Protein AF-0000000085121610 (afdb_homodimer)

Foldseek 3Di:
DDDDDDDDDDPVVVVVLVVVCVVVVNDDSVRSVVVVVVVVVVVVVCVVVVVVVVVVVVVVVVVVVVVD/DDDDDDDDDDPVVVVVLVVQCVVVVNDDSVRSVVVVVVVVVVVVVCVVCVVVVVVVVVVVVVVVVVVD

Nearest PDB structures (foldseek):
  7vp2-assembly1_B  TM=7.762E-01  e=9.105E-01  Arabidopsis thaliana
  5zkt-assembly1_A  TM=7.954E-01  e=1.060E+00  Oryza sativa Japonica Group
  7vp5-assembly1_B  TM=8.247E-01  e=1.235E+00  Arabidopsis thaliana
  7vp4-assembly3_J  TM=7.733E-01  e=1.808E+00  Arabidopsis thaliana
  6zxf-assembly1_J  TM=4.545E-01  e=8.966E+00  Homo sapiens

Secondary structure (DSSP, 8-state):
---EEEEEEEHHHHHHHHHHHHHHT-SSHHHHHHHHHHHHHHHHHHHHHHHHHHHHHHHHHHHHHHT-/---EEEEEEEHHHHHHHHHHHHHHT-SSHHHHHHHHHHHHHHHHHHHHHHHHHHHHHHHHHHHHHHT-

Organism: Pyrolobus fumarii (strain DSM 11204 / 1A) (NCBI:txid694429)

Solvent-accessible surface area (backbone atoms only — not comparable to full-atom values): 7401 Å² total; per-residue (Å²): 130,89,54,71,45,74,46,66,30,39,52,68,55,49,52,54,47,54,52,46,19,62,75,67,68,41,91,40,65,37,52,38,53,51,48,44,51,51,52,52,52,51,51,51,50,47,54,57,46,38,54,44,46,53,47,45,47,49,45,45,52,50,48,56,56,62,71,99,130,89,54,69,44,74,46,66,30,40,53,68,56,50,52,55,47,52,52,45,19,62,75,67,68,41,92,40,65,38,54,40,52,52,48,43,51,51,52,50,52,50,50,51,50,48,55,57,46,39,55,43,45,53,47,44,47,49,47,47,51,52,50,56,56,62,72,99

Sequence (136 aa):
MREYVTVKVSRRTLEQLENLKKVFNARSIDDVIQRLLREYRSRLLESLMGVDAGRVSEFREEDRFDSRMREYVTVKVSRRTLEQLENLKKVFNARSIDDVIQRLLREYRSRLLESLMGVDAGRVSEFREEDRFDSR

Structure (mmCIF, N/CA/C/O backbone):
data_AF-0000000085121610-model_v1
#
loop_
_entity.id
_entity.type
_entity.pdbx_description
1 polymer 'VapB-type antitoxin'
#
loop_
_atom_site.group_PDB
_atom_site.id
_atom_site.type_symbol
_atom_site.label_atom_id
_atom_site.label_alt_id
_atom_site.label_comp_id
_atom_site.label_asym_id
_atom_site.label_entity_id
_atom_site.label_seq_id
_atom_site.pdbx_PDB_ins_code
_atom_site.Cartn_x
_atom_site.Cartn_y
_atom_site.Cartn_z
_atom_site.occupancy
_atom_site.B_iso_or_equiv
_atom_site.auth_seq_id
_atom_site.auth_comp_id
_atom_site.auth_asym_id
_atom_site.auth_atom_id
_atom_site.pdbx_PDB_model_num
ATOM 1 N N . MET A 1 1 ? 18.641 -18.453 0.046 1 56.75 1 MET A N 1
ATOM 2 C CA . MET A 1 1 ? 17.891 -18.25 -1.186 1 56.75 1 MET A CA 1
ATOM 3 C C . MET A 1 1 ? 16.469 -17.812 -0.881 1 56.75 1 MET A C 1
ATOM 5 O O . MET A 1 1 ? 15.883 -18.219 0.125 1 56.75 1 MET A O 1
ATOM 9 N N . ARG A 1 2 ? 15.914 -16.781 -1.497 1 67.5 2 ARG A N 1
ATOM 10 C CA . ARG A 1 2 ? 14.57 -16.297 -1.204 1 67.5 2 ARG A CA 1
ATOM 11 C C . ARG A 1 2 ? 13.516 -17.266 -1.698 1 67.5 2 ARG A C 1
ATOM 13 O O . ARG A 1 2 ? 13.57 -17.719 -2.844 1 67.5 2 ARG A O 1
ATOM 20 N N . GLU A 1 3 ? 12.844 -17.906 -0.833 1 90 3 GLU A N 1
ATOM 21 C CA . GLU A 1 3 ? 11.766 -18.812 -1.183 1 90 3 GLU A CA 1
ATOM 22 C C . GLU A 1 3 ? 10.531 -18.047 -1.672 1 90 3 GLU A C 1
ATOM 24 O O . GLU A 1 3 ? 10.148 -17.047 -1.077 1 90 3 GLU A O 1
ATOM 29 N N . TYR A 1 4 ? 10.125 -18.516 -2.865 1 95 4 TYR A N 1
ATOM 30 C CA . TYR A 1 4 ? 8.953 -17.875 -3.451 1 95 4 TYR A CA 1
ATOM 31 C C . TYR A 1 4 ? 7.758 -18.812 -3.451 1 95 4 TYR A C 1
ATOM 33 O O . TYR A 1 4 ? 7.918 -20.031 -3.523 1 95 4 TYR A O 1
ATOM 41 N N . VAL A 1 5 ? 6.578 -18.219 -3.188 1 96.81 5 VAL A N 1
ATOM 42 C CA . VAL A 1 5 ? 5.289 -18.906 -3.242 1 96.81 5 VAL A CA 1
ATOM 43 C C . VAL A 1 5 ? 4.344 -18.156 -4.176 1 96.81 5 VAL A C 1
ATOM 45 O O . VAL A 1 5 ? 4.645 -17.031 -4.602 1 96.81 5 VAL A O 1
ATOM 48 N N . THR A 1 6 ? 3.225 -18.812 -4.512 1 96.69 6 THR A N 1
ATOM 49 C CA . THR A 1 6 ? 2.264 -18.141 -5.387 1 96.69 6 THR A CA 1
ATOM 50 C C . THR A 1 6 ? 1.012 -17.75 -4.613 1 96.69 6 THR A C 1
ATOM 52 O O . THR A 1 6 ? 0.585 -18.453 -3.703 1 96.69 6 THR A O 1
ATOM 55 N N . VAL A 1 7 ? 0.381 -16.641 -4.961 1 97.5 7 VAL A N 1
ATOM 56 C CA . VAL A 1 7 ? -0.876 -16.188 -4.383 1 97.5 7 VAL A CA 1
ATOM 57 C C . VAL A 1 7 ? -1.876 -15.867 -5.492 1 97.5 7 VAL A C 1
ATOM 59 O O . VAL A 1 7 ? -1.485 -15.469 -6.594 1 97.5 7 VAL A O 1
ATOM 62 N N . LYS A 1 8 ? -3.164 -16.094 -5.207 1 97.31 8 LYS A N 1
ATOM 63 C CA . LYS A 1 8 ? -4.25 -15.812 -6.148 1 97.31 8 LYS A CA 1
ATOM 64 C C . LYS A 1 8 ? -4.68 -14.352 -6.07 1 97.31 8 LYS A C 1
ATOM 66 O O . LYS A 1 8 ? -4.941 -13.836 -4.984 1 97.31 8 LYS A O 1
ATOM 71 N N . VAL A 1 9 ? -4.703 -13.719 -7.285 1 97.69 9 VAL A N 1
ATOM 72 C CA . VAL A 1 9 ? -5.18 -12.344 -7.367 1 97.69 9 VAL A CA 1
ATOM 73 C C . VAL A 1 9 ? -6.133 -12.195 -8.555 1 97.69 9 VAL A C 1
ATOM 75 O O . VAL A 1 9 ? -6.051 -12.953 -9.523 1 97.69 9 VAL A O 1
ATOM 78 N N . SER A 1 10 ? -7.051 -11.258 -8.391 1 97.5 10 SER A N 1
ATOM 79 C CA . SER A 1 10 ? -7.934 -10.977 -9.523 1 97.5 10 SER A CA 1
ATOM 80 C C . SER A 1 10 ? -7.164 -10.375 -10.688 1 97.5 10 SER A C 1
ATOM 82 O O . SER A 1 10 ? -6.105 -9.773 -10.5 1 97.5 10 SER A O 1
ATOM 84 N N . ARG A 1 11 ? -7.664 -10.547 -11.891 1 97.12 11 ARG A N 1
ATOM 85 C CA . ARG A 1 11 ? -7.059 -9.938 -13.07 1 97.12 11 ARG A CA 1
ATOM 86 C C . ARG A 1 11 ? -6.965 -8.43 -12.922 1 97.12 11 ARG A C 1
ATOM 88 O O . ARG A 1 11 ? -5.996 -7.812 -13.367 1 97.12 11 ARG A O 1
ATOM 95 N N . ARG A 1 12 ? -7.984 -7.859 -12.32 1 95.62 12 ARG A N 1
ATOM 96 C CA . ARG A 1 12 ? -7.988 -6.422 -12.086 1 95.62 12 ARG A CA 1
ATOM 97 C C . ARG A 1 12 ? -6.844 -6.012 -11.164 1 95.62 12 ARG A C 1
ATOM 99 O O . ARG A 1 12 ? -6.152 -5.027 -11.43 1 95.62 12 ARG A O 1
ATOM 106 N N . THR A 1 13 ? -6.648 -6.734 -10.102 1 97.81 13 THR A N 1
ATOM 107 C CA . THR A 1 13 ? -5.559 -6.465 -9.172 1 97.81 13 THR A CA 1
ATOM 108 C C . THR A 1 13 ? -4.207 -6.594 -9.875 1 97.81 13 THR A C 1
ATOM 110 O O . THR A 1 13 ? -3.318 -5.766 -9.68 1 97.81 13 THR A O 1
ATOM 113 N N . LEU A 1 14 ? -4.078 -7.633 -10.742 1 98 14 LEU A N 1
ATOM 114 C CA . LEU A 1 14 ? -2.836 -7.832 -11.477 1 98 14 LEU A CA 1
ATOM 115 C C . LEU A 1 14 ? -2.553 -6.648 -12.391 1 98 14 LEU A C 1
ATOM 117 O O . LEU A 1 14 ? -1.412 -6.188 -12.492 1 98 14 LEU A O 1
ATOM 121 N N . GLU A 1 15 ? -3.547 -6.195 -13.062 1 97.69 15 GLU A N 1
ATOM 122 C CA . GLU A 1 15 ? -3.391 -5.055 -13.961 1 97.69 15 GLU A CA 1
ATOM 123 C C . GLU A 1 15 ? -2.893 -3.822 -13.211 1 97.69 15 GLU A C 1
ATOM 125 O O . GLU A 1 15 ? -2.018 -3.105 -13.695 1 97.69 15 GLU A O 1
ATOM 130 N N . GLN A 1 16 ? -3.451 -3.58 -12.047 1 97.94 16 GLN A N 1
ATOM 131 C CA . GLN A 1 16 ? -3.043 -2.443 -11.234 1 97.94 16 GLN A CA 1
ATOM 132 C C . GLN A 1 16 ? -1.607 -2.607 -10.742 1 97.94 16 GLN A C 1
ATOM 134 O O . GLN A 1 16 ? -0.84 -1.644 -10.711 1 97.94 16 GLN A O 1
ATOM 139 N N . LEU A 1 17 ? -1.201 -3.812 -10.359 1 98.38 17 LEU A N 1
ATOM 140 C CA . LEU A 1 17 ? 0.155 -4.098 -9.906 1 98.38 17 LEU A CA 1
ATOM 141 C C . LEU A 1 17 ? 1.157 -3.93 -11.039 1 98.38 17 LEU A C 1
ATOM 143 O O . LEU A 1 17 ? 2.264 -3.426 -10.828 1 98.38 17 LEU A O 1
A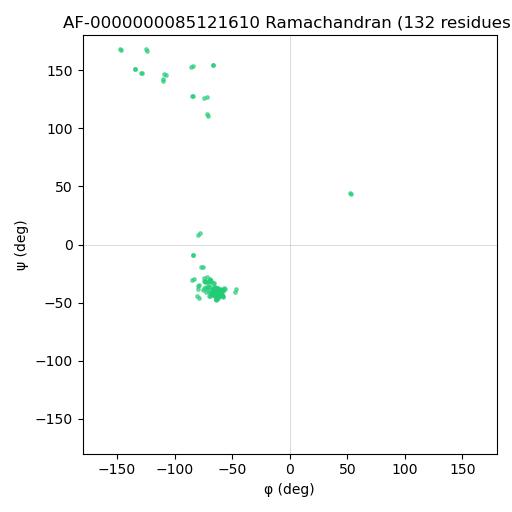TOM 147 N N . GLU A 1 18 ? 0.773 -4.363 -12.273 1 98.19 18 GLU A N 1
ATOM 148 C CA . GLU A 1 18 ? 1.645 -4.223 -13.438 1 98.19 18 GLU A CA 1
ATOM 149 C C . GLU A 1 18 ? 1.852 -2.752 -13.789 1 98.19 18 GLU A C 1
ATOM 151 O O . GLU A 1 18 ? 2.951 -2.35 -14.18 1 98.19 18 GLU A O 1
ATOM 156 N N . ASN A 1 19 ? 0.797 -1.948 -13.68 1 97.44 19 ASN A N 1
ATOM 157 C CA . ASN A 1 19 ? 0.928 -0.513 -13.906 1 97.44 19 ASN A CA 1
ATOM 158 C C . ASN A 1 19 ? 1.887 0.127 -12.906 1 97.44 19 ASN A C 1
ATOM 160 O O . ASN A 1 19 ? 2.734 0.938 -13.281 1 97.44 19 ASN A O 1
ATOM 164 N N . LEU A 1 20 ? 1.764 -0.259 -11.664 1 96.88 20 LEU A N 1
ATOM 165 C CA . LEU A 1 20 ? 2.637 0.292 -10.641 1 96.88 20 LEU A CA 1
ATOM 166 C C . LEU A 1 20 ? 4.07 -0.199 -10.82 1 96.88 20 LEU A C 1
ATOM 168 O O . LEU A 1 20 ? 5.02 0.502 -10.469 1 96.88 20 LEU A O 1
ATOM 172 N N . LYS A 1 21 ? 4.223 -1.432 -11.359 1 98.12 21 LYS A N 1
ATOM 173 C CA . LYS A 1 21 ? 5.555 -1.948 -11.656 1 98.12 21 LYS A CA 1
ATOM 174 C C . LYS A 1 21 ? 6.301 -1.029 -12.617 1 98.12 21 LYS A C 1
ATOM 176 O O . LYS A 1 21 ? 7.492 -0.767 -12.438 1 98.12 21 LYS A O 1
ATOM 181 N N . LYS A 1 22 ? 5.59 -0.52 -13.594 1 97.38 22 LYS A N 1
ATOM 182 C CA . LYS A 1 22 ? 6.16 0.417 -14.555 1 97.38 22 LYS A CA 1
ATOM 183 C C . LYS A 1 22 ? 6.48 1.756 -13.898 1 97.38 22 LYS A C 1
ATOM 185 O O . LYS A 1 22 ? 7.57 2.297 -14.078 1 97.38 22 LYS A O 1
ATOM 190 N N . VAL A 1 23 ? 5.539 2.225 -13.086 1 94.12 23 VAL A N 1
ATOM 191 C CA . VAL A 1 23 ? 5.668 3.531 -12.453 1 94.12 23 VAL A CA 1
ATOM 192 C C . VAL A 1 23 ? 6.824 3.51 -11.453 1 94.12 23 VAL A C 1
ATOM 194 O O . VAL A 1 23 ? 7.598 4.465 -11.367 1 94.12 23 VAL A O 1
ATOM 197 N N . PHE A 1 24 ? 6.949 2.371 -10.695 1 95.69 24 PHE A N 1
ATOM 198 C CA . PHE A 1 24 ? 7.961 2.229 -9.656 1 95.69 24 PHE A CA 1
ATOM 199 C C . PHE A 1 24 ? 9.289 1.784 -10.25 1 95.69 24 PHE A C 1
ATOM 201 O O . PHE A 1 24 ? 10.3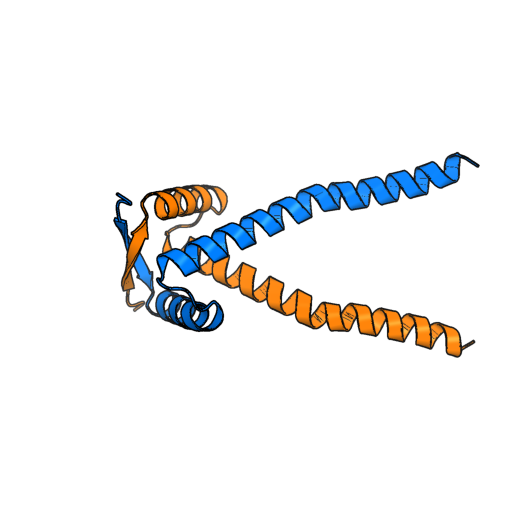12 1.752 -9.555 1 95.69 24 PHE A O 1
ATOM 208 N N . ASN A 1 25 ? 9.312 1.409 -11.578 1 97.12 25 ASN A N 1
ATOM 209 C CA . ASN A 1 25 ? 10.469 0.758 -12.172 1 97.12 25 ASN A CA 1
ATOM 210 C C . ASN A 1 25 ? 10.906 -0.458 -11.359 1 97.12 25 ASN A C 1
ATOM 212 O O . ASN A 1 25 ? 12.086 -0.588 -11.016 1 97.12 25 ASN A O 1
ATOM 216 N N . ALA A 1 26 ? 9.953 -1.261 -10.953 1 97.25 26 ALA A N 1
ATOM 217 C CA . ALA A 1 26 ? 10.195 -2.436 -10.117 1 97.25 26 ALA A CA 1
ATOM 218 C C . ALA A 1 26 ? 10.555 -3.648 -10.969 1 97.25 26 ALA A C 1
ATOM 220 O O . ALA A 1 26 ? 10.148 -3.742 -12.133 1 97.25 26 ALA A O 1
ATOM 221 N N . ARG A 1 27 ? 11.242 -4.465 -10.438 1 96.44 27 ARG A N 1
ATOM 222 C CA . ARG A 1 27 ? 11.727 -5.629 -11.172 1 96.44 27 ARG A CA 1
ATOM 223 C C . ARG A 1 27 ? 10.672 -6.734 -11.195 1 96.44 27 ARG A C 1
ATOM 225 O O . ARG A 1 27 ? 10.68 -7.586 -12.086 1 96.44 27 ARG A O 1
ATOM 232 N N . SER A 1 28 ? 9.82 -6.824 -10.156 1 97.5 28 SER A N 1
ATOM 233 C CA . SER A 1 28 ? 8.844 -7.902 -10.047 1 97.5 28 SER A CA 1
ATOM 234 C C . SER A 1 28 ? 7.57 -7.422 -9.352 1 97.5 28 SER A C 1
ATOM 236 O O . SER A 1 28 ? 7.559 -6.352 -8.734 1 97.5 28 SER A O 1
ATOM 238 N N . ILE A 1 29 ? 6.578 -8.219 -9.422 1 98 29 ILE A N 1
ATOM 239 C CA . ILE A 1 29 ? 5.328 -7.961 -8.719 1 98 29 ILE A CA 1
ATOM 240 C C . ILE A 1 29 ? 5.566 -7.996 -7.207 1 98 29 ILE A C 1
ATOM 242 O O . ILE A 1 29 ? 4.977 -7.215 -6.461 1 98 29 ILE A O 1
ATOM 246 N N . ASP A 1 30 ? 6.406 -8.859 -6.801 1 97.81 30 ASP A N 1
ATOM 247 C CA . ASP A 1 30 ? 6.789 -8.938 -5.395 1 97.81 30 ASP A CA 1
ATOM 248 C C . ASP A 1 30 ? 7.367 -7.605 -4.91 1 97.81 30 ASP A C 1
ATOM 250 O O . ASP A 1 30 ? 7.043 -7.145 -3.814 1 97.81 30 ASP A O 1
ATOM 254 N N . ASP A 1 31 ? 8.266 -7.027 -5.738 1 97.75 31 ASP A N 1
ATOM 255 C CA . ASP A 1 31 ? 8.859 -5.738 -5.402 1 97.75 31 ASP A CA 1
ATOM 256 C C . ASP A 1 31 ? 7.793 -4.656 -5.262 1 97.75 31 ASP A C 1
ATOM 258 O O . ASP A 1 31 ? 7.898 -3.779 -4.398 1 97.75 31 ASP A O 1
ATOM 262 N N . VAL A 1 32 ? 6.758 -4.664 -6.125 1 98.44 32 VAL A N 1
ATOM 263 C CA . VAL A 1 32 ? 5.676 -3.689 -6.078 1 98.44 32 VAL A CA 1
ATOM 264 C C . VAL A 1 32 ? 4.902 -3.836 -4.77 1 98.44 32 VAL A C 1
ATOM 266 O O . VAL A 1 32 ? 4.648 -2.848 -4.078 1 98.44 32 VAL A O 1
ATOM 269 N N . ILE A 1 33 ? 4.57 -5.086 -4.441 1 98.62 33 ILE A N 1
ATOM 270 C CA . ILE A 1 33 ? 3.781 -5.355 -3.24 1 98.62 33 ILE A CA 1
ATOM 271 C C . ILE A 1 33 ? 4.578 -4.949 -2 1 98.62 33 ILE A C 1
ATOM 273 O O . ILE A 1 33 ? 4.027 -4.352 -1.072 1 98.62 33 ILE A O 1
ATOM 277 N N . GLN A 1 34 ? 5.895 -5.219 -2.002 1 98.25 34 GLN A N 1
ATOM 278 C CA . GLN A 1 34 ? 6.75 -4.832 -0.886 1 98.25 34 GLN A CA 1
ATOM 279 C C . GLN A 1 34 ? 6.797 -3.314 -0.728 1 98.25 34 GLN A C 1
ATOM 281 O O . GLN A 1 34 ? 6.82 -2.803 0.393 1 98.25 34 GLN A O 1
ATOM 286 N N . ARG A 1 35 ? 6.797 -2.615 -1.847 1 97.38 35 ARG A N 1
ATOM 287 C CA . ARG A 1 35 ? 6.77 -1.157 -1.783 1 97.38 35 ARG A CA 1
ATOM 288 C C . ARG A 1 35 ? 5.445 -0.657 -1.214 1 97.38 35 ARG A C 1
ATOM 290 O O . ARG A 1 35 ? 5.426 0.273 -0.406 1 97.38 35 ARG A O 1
ATOM 297 N N . LEU A 1 36 ? 4.359 -1.2 -1.611 1 97.69 36 LEU A N 1
ATOM 298 C CA . LEU A 1 36 ? 3.047 -0.84 -1.082 1 97.69 36 LEU A CA 1
ATOM 299 C C . LEU A 1 36 ? 2.982 -1.085 0.422 1 97.69 36 LEU A C 1
ATOM 301 O O . LEU A 1 36 ? 2.434 -0.268 1.165 1 97.69 36 LEU A O 1
ATOM 305 N N . LEU A 1 37 ? 3.576 -2.207 0.864 1 97.56 37 LEU A N 1
ATOM 306 C CA . LEU A 1 37 ? 3.621 -2.547 2.281 1 97.56 37 LEU A CA 1
ATOM 307 C C . LEU A 1 37 ? 4.441 -1.524 3.061 1 97.56 37 LEU A C 1
ATOM 309 O O . LEU A 1 37 ? 4.055 -1.116 4.156 1 97.56 37 LEU A O 1
ATOM 313 N N . ARG A 1 38 ? 5.547 -1.112 2.5 1 96.06 38 ARG A N 1
ATOM 314 C CA . ARG A 1 38 ? 6.402 -0.117 3.137 1 96.06 38 ARG A CA 1
ATOM 315 C C . ARG A 1 38 ? 5.691 1.228 3.248 1 96.06 38 ARG A C 1
ATOM 317 O O . ARG A 1 38 ? 5.762 1.889 4.285 1 96.06 38 ARG A O 1
ATOM 324 N N . GLU A 1 39 ? 5 1.571 2.164 1 91.94 39 GLU A N 1
ATOM 325 C CA . GLU A 1 39 ? 4.246 2.824 2.16 1 91.94 39 GLU A CA 1
ATOM 326 C C . GLU A 1 39 ? 3.137 2.805 3.207 1 91.94 39 GLU A C 1
ATOM 328 O O . GLU A 1 39 ? 2.898 3.805 3.887 1 91.94 39 GLU A O 1
ATOM 333 N N . 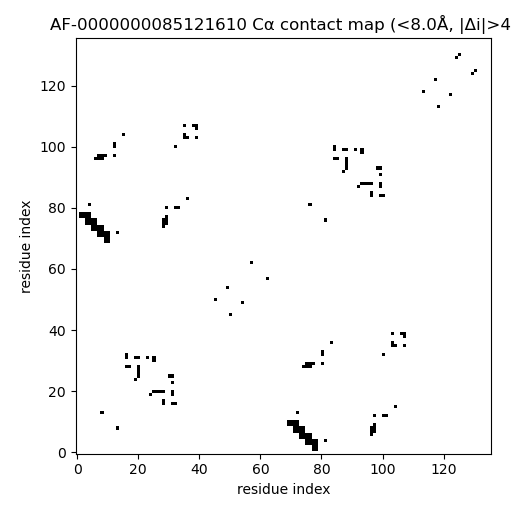TYR A 1 40 ? 2.521 1.741 3.314 1 93.38 40 TYR A N 1
ATOM 334 C CA . TYR A 1 40 ? 1.453 1.587 4.297 1 93.38 40 TYR A CA 1
ATOM 335 C C . TYR A 1 40 ? 1.993 1.72 5.715 1 93.38 40 TYR A C 1
ATOM 337 O O . TYR A 1 40 ? 1.413 2.426 6.543 1 93.38 40 TYR A O 1
ATOM 345 N N . ARG A 1 41 ? 3.062 1.075 6.012 1 92.56 41 ARG A N 1
ATOM 346 C CA . ARG A 1 41 ? 3.686 1.134 7.328 1 92.56 41 ARG A CA 1
ATOM 347 C C . ARG A 1 41 ? 4.141 2.553 7.656 1 92.56 41 ARG A C 1
ATOM 349 O O . ARG A 1 41 ? 3.967 3.02 8.789 1 92.56 41 ARG A O 1
ATOM 356 N N . SER A 1 42 ? 4.699 3.186 6.668 1 89.69 42 SER A N 1
ATOM 357 C CA . SER A 1 42 ? 5.16 4.555 6.855 1 89.69 42 SER A CA 1
ATOM 358 C C . SER A 1 42 ? 4.008 5.484 7.223 1 89.69 42 SER A C 1
ATOM 360 O O . SER A 1 42 ? 4.141 6.328 8.109 1 89.69 42 SER A O 1
ATOM 362 N N . ARG A 1 43 ? 2.949 5.293 6.578 1 85.31 43 ARG A N 1
ATOM 363 C CA . ARG A 1 43 ? 1.773 6.121 6.84 1 85.31 43 ARG A CA 1
ATOM 364 C C . ARG A 1 43 ? 1.235 5.879 8.242 1 85.31 43 ARG A C 1
ATOM 366 O O . ARG A 1 43 ? 0.824 6.82 8.93 1 85.31 43 ARG A O 1
ATOM 373 N N . LEU A 1 44 ? 1.28 4.688 8.633 1 85.88 44 LEU A N 1
ATOM 374 C CA . LEU A 1 44 ? 0.822 4.34 9.969 1 85.88 44 LEU A CA 1
ATOM 375 C C . LEU A 1 44 ? 1.705 4.988 11.031 1 85.88 44 LEU A C 1
ATOM 377 O O . LEU A 1 44 ? 1.202 5.535 12.016 1 85.88 44 LEU A O 1
ATOM 381 N N . LEU A 1 45 ? 2.941 4.984 10.797 1 84.94 45 LEU A N 1
ATOM 382 C CA . LEU A 1 45 ? 3.902 5.559 11.734 1 84.94 45 LEU A CA 1
ATOM 383 C C . LEU A 1 45 ? 3.75 7.074 11.812 1 84.94 45 LEU A C 1
ATOM 385 O O . LEU A 1 45 ? 3.824 7.656 12.891 1 84.94 45 LEU A O 1
ATOM 389 N N . GLU A 1 46 ? 3.533 7.703 10.641 1 81.69 46 GLU A N 1
ATOM 390 C CA . GLU A 1 46 ? 3.311 9.141 10.586 1 81.69 46 GLU A CA 1
ATOM 391 C C . GLU A 1 46 ? 2.062 9.539 11.375 1 81.69 46 GLU A C 1
ATOM 393 O O . GLU A 1 46 ? 2.061 10.555 12.07 1 81.69 46 GLU A O 1
ATOM 398 N N . SER A 1 47 ? 1.045 8.766 11.234 1 80.62 47 SER A N 1
ATOM 399 C CA . SER A 1 47 ? -0.214 9.031 11.922 1 80.62 47 SER A CA 1
ATOM 400 C C . SER A 1 47 ? -0.061 8.891 13.438 1 80.62 47 SER A C 1
ATOM 402 O O . SER A 1 47 ? -0.652 9.656 14.195 1 80.62 47 SER A O 1
ATOM 404 N N . LEU A 1 48 ? 0.793 7.984 13.797 1 80 48 LEU A N 1
ATOM 405 C CA . LEU A 1 48 ? 1.003 7.727 15.211 1 80 48 LEU A CA 1
ATOM 406 C C . LEU A 1 48 ? 1.912 8.781 15.828 1 80 48 LEU A C 1
ATOM 408 O O . LEU A 1 48 ? 1.704 9.195 16.969 1 80 48 LEU A O 1
ATOM 412 N N . MET A 1 49 ? 2.852 9.234 15.039 1 78.56 49 MET A N 1
ATOM 413 C CA . MET A 1 49 ? 3.805 10.227 15.516 1 78.56 49 MET A CA 1
ATOM 414 C C . MET A 1 49 ? 3.193 11.625 15.477 1 78.56 49 MET A C 1
ATOM 416 O O . MET A 1 49 ? 3.617 12.516 16.219 1 78.56 49 MET A O 1
ATOM 420 N N . GLY A 1 50 ? 2.506 11.844 14.273 1 61.41 50 GLY A N 1
ATOM 421 C CA . GLY A 1 50 ? 1.828 13.125 14.188 1 61.41 50 GLY A CA 1
ATOM 422 C C . GLY A 1 50 ? 0.779 13.32 15.273 1 61.41 50 GLY A C 1
ATOM 423 O O . GLY A 1 50 ? 0.538 14.445 15.711 1 61.41 50 GLY A O 1
ATOM 424 N N . VAL A 1 51 ? 0.07 12.289 15.422 1 53.34 51 VAL A N 1
ATOM 425 C CA . VAL A 1 51 ? -0.752 12.438 16.609 1 53.34 51 VAL A CA 1
ATOM 426 C C . VAL A 1 51 ? 0.107 12.938 17.781 1 53.34 51 VAL A C 1
ATOM 428 O O . VAL A 1 51 ? -0.317 13.805 18.547 1 53.34 51 VAL A O 1
ATOM 431 N N . ASP A 1 52 ? 1.239 12.375 17.812 1 48.28 52 ASP A N 1
ATOM 432 C CA . ASP A 1 52 ? 2.119 12.875 18.859 1 48.28 52 ASP A CA 1
ATOM 433 C C . ASP A 1 52 ? 2.684 14.25 18.484 1 48.28 52 ASP A C 1
ATOM 435 O O . ASP A 1 52 ? 2.918 15.086 19.359 1 48.28 52 ASP A O 1
ATOM 439 N N . ALA A 1 53 ? 3.021 14.438 17.234 1 45.28 53 ALA A N 1
ATOM 440 C CA . ALA A 1 53 ? 3.502 15.766 16.875 1 45.28 53 ALA A CA 1
ATOM 441 C C . ALA A 1 53 ? 2.406 16.812 17.047 1 45.28 53 ALA A C 1
ATOM 443 O O . ALA A 1 53 ? 2.691 17.969 17.391 1 45.28 53 ALA A O 1
ATOM 444 N N . GLY A 1 54 ? 1.255 16.516 16.625 1 42.25 54 GLY A N 1
ATOM 445 C CA . GLY A 1 54 ? 0.16 17.422 16.938 1 42.25 54 GLY A CA 1
ATOM 446 C C . GLY A 1 54 ? -0.072 17.609 18.422 1 42.25 54 GLY A C 1
ATOM 447 O O . GLY A 1 54 ? -0.512 18.672 18.859 1 42.25 54 GLY A O 1
ATOM 448 N N . ARG A 1 55 ? 0.038 16.594 19.094 1 42.59 55 ARG A N 1
ATOM 449 C CA . ARG A 1 55 ? -0.111 16.75 20.531 1 42.59 55 ARG A CA 1
ATOM 450 C C . ARG A 1 55 ? 1.096 17.469 21.125 1 42.59 55 ARG A C 1
ATOM 452 O O . ARG A 1 55 ? 0.969 18.188 22.125 1 42.59 55 ARG A O 1
ATOM 459 N N . VAL A 1 56 ? 2.215 17.266 20.562 1 42.06 56 VAL A N 1
ATOM 460 C CA . VAL A 1 56 ? 3.377 17.969 21.078 1 42.06 56 VAL A CA 1
ATOM 461 C C . VAL A 1 56 ? 3.299 19.453 20.703 1 42.06 56 VAL A C 1
ATOM 463 O O . VAL A 1 56 ? 3.756 20.312 21.453 1 42.06 56 VAL A O 1
ATOM 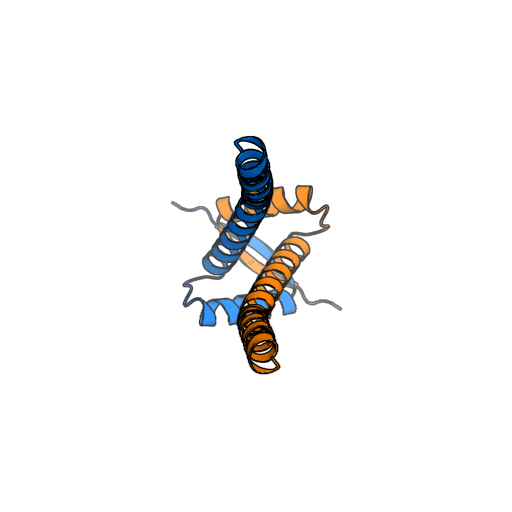466 N N . SER A 1 57 ? 2.779 19.625 19.516 1 40.75 57 SER A N 1
ATOM 467 C CA . SER A 1 57 ? 2.654 21.031 19.156 1 40.75 57 SER A CA 1
ATOM 468 C C . SER A 1 57 ? 1.612 21.734 20.016 1 40.75 57 SER A C 1
ATOM 470 O O . SER A 1 57 ? 1.781 22.891 20.375 1 40.75 57 SER A O 1
ATOM 472 N N . GLU A 1 58 ? 0.567 21.016 20.172 1 37.66 58 GLU A N 1
ATOM 473 C CA . GLU A 1 58 ? -0.429 21.609 21.062 1 37.66 58 GLU A CA 1
ATOM 474 C C . GLU A 1 58 ? 0.102 21.734 22.484 1 37.66 58 GLU A C 1
ATOM 476 O O . GLU A 1 58 ? -0.154 22.734 23.172 1 37.66 58 GLU A O 1
ATOM 481 N N . PHE A 1 59 ? 0.826 20.75 22.812 1 41 59 PHE A N 1
ATOM 482 C CA . PHE A 1 59 ? 1.367 20.844 24.172 1 41 59 PHE A CA 1
ATOM 483 C C . PHE A 1 59 ? 2.482 21.875 24.234 1 41 59 PHE A C 1
ATOM 485 O O . PHE A 1 59 ? 2.625 22.578 25.234 1 41 59 PHE A O 1
ATOM 492 N N . ARG A 1 60 ? 3.191 21.953 23.094 1 39.78 60 ARG A N 1
ATOM 493 C CA . ARG A 1 60 ? 4.234 22.984 23.078 1 39.78 60 ARG A CA 1
ATOM 494 C C . ARG A 1 60 ? 3.627 24.375 23.031 1 39.78 60 ARG A C 1
ATOM 496 O O . ARG A 1 60 ? 4.125 25.297 23.688 1 39.78 60 ARG A O 1
ATOM 503 N N . GLU A 1 61 ? 2.639 24.5 22.281 1 37.12 61 GLU A N 1
ATOM 504 C CA . GLU A 1 61 ? 1.996 25.812 22.234 1 37.12 61 GLU A CA 1
ATOM 505 C C . GLU A 1 61 ? 1.33 26.156 23.562 1 37.12 61 GLU A C 1
ATOM 507 O O . GLU A 1 61 ? 1.419 27.297 24.031 1 37.12 61 GLU A O 1
ATOM 512 N N . GLU A 1 62 ? 0.736 25.188 24.047 1 37.56 62 GLU A N 1
ATOM 513 C CA . GLU A 1 62 ? 0.077 25.422 25.328 1 37.56 62 GLU A CA 1
ATOM 514 C C . GLU A 1 62 ? 1.099 25.625 26.438 1 37.56 62 GLU A C 1
ATOM 516 O O . GLU A 1 62 ? 0.871 26.422 27.359 1 37.56 62 GLU A O 1
ATOM 521 N N . ASP A 1 63 ? 2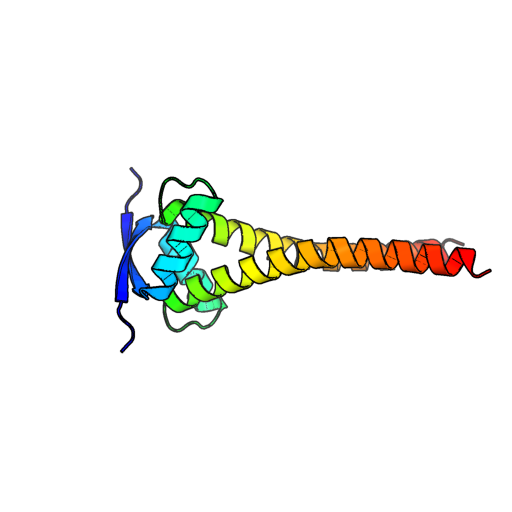.145 24.844 26.25 1 37.88 63 ASP A N 1
ATOM 522 C CA . ASP A 1 63 ? 3.158 25.047 27.281 1 37.88 63 ASP A CA 1
ATOM 523 C C . ASP A 1 63 ? 3.865 26.391 27.109 1 37.88 63 ASP A C 1
ATOM 525 O O . ASP A 1 63 ? 4.469 26.922 28.047 1 37.88 63 ASP A O 1
ATOM 529 N N . ARG A 1 64 ? 3.863 26.75 25.844 1 38.38 64 ARG A N 1
ATOM 530 C CA . ARG A 1 64 ? 4.488 28.062 25.672 1 38.38 64 ARG A CA 1
ATOM 531 C C . ARG A 1 64 ? 3.629 29.156 26.266 1 38.38 64 ARG A C 1
ATOM 533 O O . ARG A 1 64 ? 4.137 30.234 26.609 1 38.38 64 ARG A O 1
ATOM 540 N N . PHE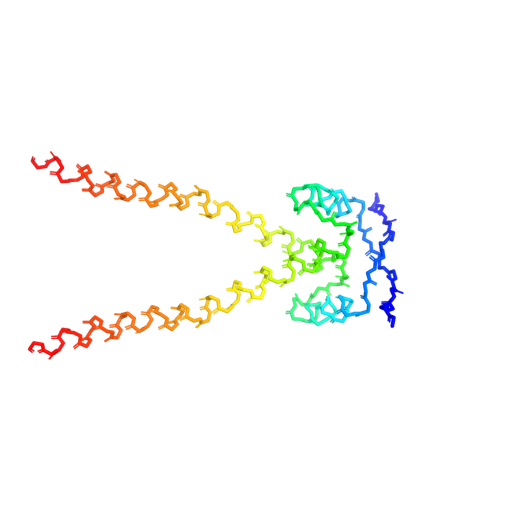 A 1 65 ? 2.357 28.922 26.25 1 36.09 65 PHE A N 1
ATOM 541 C CA . PHE A 1 65 ? 1.514 29.984 26.797 1 36.09 65 PHE A CA 1
ATOM 542 C C . PHE A 1 65 ? 1.657 30.047 28.312 1 36.09 65 PHE A C 1
ATOM 544 O O . PHE A 1 65 ? 1.504 31.109 28.922 1 36.09 65 PHE A O 1
ATOM 551 N N . ASP A 1 66 ? 1.752 28.875 28.906 1 34.56 66 ASP A N 1
ATOM 552 C CA . ASP A 1 66 ? 1.724 29.031 30.359 1 34.56 66 ASP A CA 1
ATOM 553 C C . ASP A 1 66 ? 3.061 29.562 30.875 1 34.56 66 ASP A C 1
ATOM 555 O O . ASP A 1 66 ? 3.193 29.859 32.062 1 34.56 66 ASP A O 1
ATOM 559 N N . SER A 1 67 ? 4.027 29.344 29.953 1 34.09 67 SER A N 1
ATOM 560 C CA . SER A 1 67 ? 5.254 29.844 30.547 1 34.09 67 SER A CA 1
ATOM 561 C C . SER A 1 67 ? 5.328 31.375 30.469 1 34.09 67 SER A C 1
ATOM 563 O O . SER A 1 67 ? 6.375 31.969 30.75 1 34.09 67 SER A O 1
ATOM 565 N N . ARG A 1 68 ? 4.125 31.969 30.047 1 25.61 68 ARG A N 1
ATOM 566 C CA . ARG A 1 68 ? 4.223 33.375 30.406 1 25.61 68 ARG A CA 1
ATOM 567 C C . ARG A 1 68 ? 3.83 33.594 31.859 1 25.61 68 ARG A C 1
ATOM 569 O O . ARG A 1 68 ? 2.934 32.938 32.375 1 25.61 68 ARG A O 1
ATOM 576 N N . MET B 1 1 ? -18 -13.18 -13.992 1 57.22 1 MET B N 1
ATOM 577 C CA . MET B 1 1 ? -17.234 -13.914 -12.992 1 57.22 1 MET B CA 1
ATOM 578 C C . MET B 1 1 ? -15.828 -13.328 -12.836 1 57.22 1 MET B C 1
ATOM 580 O O . MET B 1 1 ? -15.242 -12.852 -13.812 1 57.22 1 MET B O 1
ATOM 584 N N . ARG B 1 2 ? -15.336 -13.094 -11.641 1 67.88 2 ARG B N 1
ATOM 585 C CA . ARG B 1 2 ? -14.008 -12.508 -11.453 1 67.88 2 ARG B CA 1
ATOM 586 C C . ARG B 1 2 ? -12.914 -13.516 -11.805 1 67.88 2 ARG B C 1
ATOM 588 O O . ARG B 1 2 ? -12.953 -14.664 -11.367 1 67.88 2 ARG B O 1
ATOM 595 N N . GLU B 1 3 ? -12.211 -13.25 -12.852 1 90.44 3 GLU B N 1
ATOM 596 C CA . GLU B 1 3 ? -11.086 -14.094 -13.25 1 90.44 3 GLU B CA 1
ATOM 597 C C . GLU B 1 3 ? -9.883 -13.883 -12.336 1 90.44 3 GLU B C 1
ATOM 599 O O . GLU B 1 3 ? -9.539 -12.742 -12.008 1 90.44 3 GLU B O 1
ATOM 604 N N . TYR B 1 4 ? -9.445 -15.047 -11.828 1 95 4 TYR B N 1
ATOM 605 C CA . TYR B 1 4 ? -8.289 -14.992 -10.938 1 95 4 TYR B CA 1
ATOM 606 C C . TYR B 1 4 ? -7.059 -15.602 -11.594 1 95 4 TYR B C 1
ATOM 608 O O . TYR B 1 4 ? -7.176 -16.5 -12.43 1 95 4 TYR B O 1
ATOM 616 N N . VAL B 1 5 ? -5.902 -14.961 -11.352 1 96.94 5 VAL B N 1
ATOM 617 C CA . VAL B 1 5 ? -4.59 -15.43 -11.781 1 96.94 5 VAL B CA 1
ATOM 618 C C . VAL B 1 5 ? -3.662 -15.555 -10.578 1 96.94 5 VAL B C 1
ATOM 620 O O . VAL B 1 5 ? -3.992 -15.094 -9.484 1 96.94 5 VAL B O 1
ATOM 623 N N . THR B 1 6 ? -2.521 -16.234 -10.789 1 96.69 6 THR B N 1
ATOM 624 C CA . THR B 1 6 ? -1.569 -16.375 -9.688 1 96.69 6 THR B CA 1
ATOM 625 C C . THR B 1 6 ? -0.34 -15.508 -9.922 1 96.69 6 THR B C 1
ATOM 627 O O . THR B 1 6 ? 0.096 -15.328 -11.062 1 96.69 6 THR B O 1
ATOM 630 N N . VAL B 1 7 ? 0.248 -14.977 -8.875 1 97.5 7 VAL B N 1
ATOM 631 C CA . VAL B 1 7 ? 1.481 -14.203 -8.93 1 97.5 7 VAL B CA 1
ATOM 632 C C . VAL B 1 7 ? 2.488 -14.758 -7.926 1 97.5 7 VAL B C 1
ATOM 634 O O . VAL B 1 7 ? 2.104 -15.281 -6.879 1 97.5 7 VAL B O 1
ATOM 637 N N . LYS B 1 8 ? 3.775 -14.656 -8.273 1 97.38 8 LYS B N 1
ATOM 638 C CA . LYS B 1 8 ? 4.867 -15.109 -7.41 1 97.38 8 LYS B CA 1
ATOM 639 C C . LYS B 1 8 ? 5.246 -14.031 -6.398 1 97.38 8 LYS B C 1
ATOM 641 O O . LYS B 1 8 ? 5.477 -12.875 -6.77 1 97.38 8 LYS B O 1
ATOM 646 N N . VAL B 1 9 ? 5.258 -14.469 -5.098 1 97.75 9 VAL B N 1
ATOM 647 C CA . VAL B 1 9 ? 5.688 -13.562 -4.039 1 97.75 9 VAL B CA 1
ATOM 648 C C . VAL B 1 9 ? 6.648 -14.281 -3.098 1 97.75 9 VAL B C 1
ATOM 650 O O . VAL B 1 9 ? 6.609 -15.508 -2.982 1 97.75 9 VAL B O 1
ATOM 653 N N . SER B 1 10 ? 7.547 -13.484 -2.502 1 97.44 10 SER B N 1
ATOM 654 C CA . SER B 1 10 ? 8.438 -14.086 -1.509 1 97.44 10 SER B CA 1
ATOM 655 C C . SER B 1 10 ? 7.66 -14.539 -0.278 1 97.44 10 SER B C 1
ATOM 657 O O . SER B 1 10 ? 6.574 -14.031 0.002 1 97.44 10 SER B O 1
ATOM 659 N N . ARG B 1 11 ? 8.188 -15.523 0.433 1 97.12 11 ARG B N 1
ATOM 660 C CA . ARG B 1 11 ? 7.582 -15.984 1.678 1 97.12 11 ARG B CA 1
ATOM 661 C C . ARG B 1 11 ? 7.426 -14.836 2.668 1 97.12 11 ARG B C 1
ATOM 663 O O . ARG B 1 11 ? 6.441 -14.773 3.406 1 97.12 11 ARG B O 1
ATOM 670 N N . ARG B 1 12 ? 8.406 -13.977 2.674 1 95.81 12 ARG B N 1
ATOM 671 C CA . ARG B 1 12 ? 8.359 -12.812 3.553 1 95.81 12 ARG B CA 1
ATOM 672 C C . ARG B 1 12 ? 7.18 -11.906 3.197 1 95.81 12 ARG B C 1
ATOM 674 O O . ARG B 1 12 ? 6.457 -11.445 4.082 1 95.81 12 ARG B O 1
ATOM 681 N N . THR B 1 13 ? 6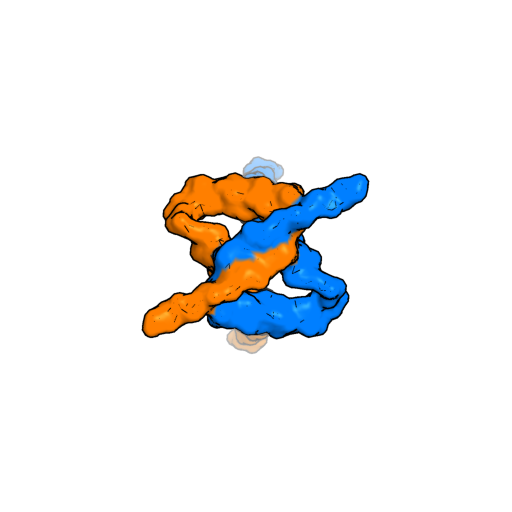.992 -11.633 1.934 1 97.88 13 THR B N 1
ATOM 682 C CA . THR B 1 13 ? 5.875 -10.82 1.47 1 97.88 13 THR B CA 1
ATOM 683 C C . THR B 1 13 ? 4.543 -11.461 1.843 1 97.88 13 THR B C 1
ATOM 685 O O . THR B 1 13 ? 3.623 -10.781 2.299 1 97.88 13 THR B O 1
ATOM 688 N N . LEU B 1 14 ? 4.465 -12.805 1.69 1 98 14 LEU B N 1
ATOM 689 C CA . LEU B 1 14 ? 3.24 -13.516 2.037 1 98 14 LEU B CA 1
ATOM 690 C C . LEU B 1 14 ? 2.934 -13.383 3.523 1 98 14 LEU B C 1
ATOM 692 O O . LEU B 1 14 ? 1.78 -13.172 3.908 1 98 14 LEU B O 1
ATOM 696 N N . GLU B 1 15 ? 3.926 -13.516 4.32 1 97.81 15 GLU B N 1
ATOM 697 C CA . GLU B 1 15 ? 3.746 -13.391 5.766 1 97.81 15 GLU B CA 1
ATOM 698 C C . GLU B 1 15 ? 3.197 -12.023 6.137 1 97.81 15 GLU B C 1
ATOM 700 O O . GLU B 1 15 ? 2.301 -11.914 6.977 1 97.81 15 GLU B O 1
ATOM 705 N N . GLN B 1 16 ? 3.727 -11 5.523 1 98 16 GLN B N 1
ATOM 706 C CA . GLN B 1 16 ? 3.268 -9.633 5.785 1 98 16 GLN B CA 1
ATOM 707 C C . GLN B 1 16 ? 1.832 -9.438 5.309 1 98 16 GLN B C 1
ATOM 709 O O . GLN B 1 16 ? 1.034 -8.781 5.98 1 98 16 GLN B O 1
ATOM 714 N N . LEU B 1 17 ? 1.458 -10.008 4.172 1 98.44 17 LEU B N 1
ATOM 715 C CA . LEU B 1 17 ? 0.104 -9.914 3.637 1 98.44 17 LEU B CA 1
ATOM 716 C C . LEU B 1 17 ? -0.885 -10.664 4.527 1 98.44 17 LEU B C 1
ATOM 718 O O . LEU B 1 17 ? -2.01 -10.203 4.734 1 98.44 17 LEU B O 1
ATOM 722 N N . GLU B 1 18 ? -0.47 -11.836 5.066 1 98.19 18 GLU B N 1
ATOM 723 C CA . GLU B 1 18 ? -1.327 -12.609 5.957 1 98.19 18 GLU B CA 1
ATOM 724 C C . GLU B 1 18 ? -1.579 -11.867 7.266 1 98.19 18 GLU B C 1
ATOM 726 O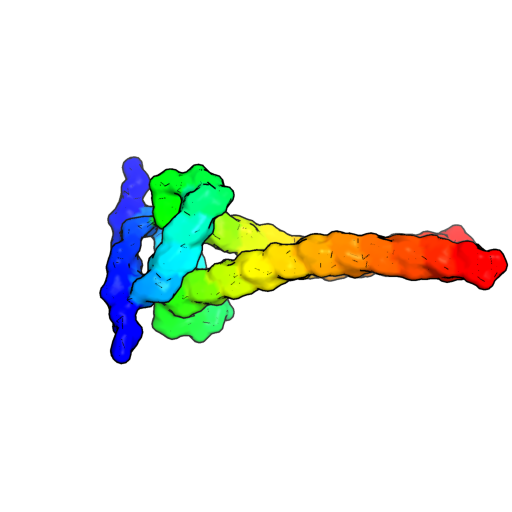 O . GLU B 1 18 ? -2.688 -11.906 7.805 1 98.19 18 GLU B O 1
ATOM 731 N N . ASN B 1 19 ? -0.554 -11.203 7.777 1 97.62 19 ASN B N 1
ATOM 732 C CA . ASN B 1 19 ? -0.731 -10.383 8.977 1 97.62 19 ASN B CA 1
ATOM 733 C C . ASN B 1 19 ? -1.728 -9.25 8.734 1 97.62 19 ASN B C 1
ATOM 735 O O . ASN B 1 19 ? -2.596 -9 9.57 1 97.62 19 ASN B O 1
ATOM 739 N N . LEU B 1 20 ? -1.617 -8.617 7.602 1 96.94 20 LEU B N 1
ATOM 740 C CA . LEU B 1 20 ? -2.525 -7.52 7.281 1 96.94 20 LEU B CA 1
ATOM 741 C C . LEU B 1 20 ? -3.936 -8.039 7.027 1 96.94 20 LEU B C 1
ATOM 743 O O . LEU B 1 20 ? -4.914 -7.336 7.289 1 96.94 20 LEU B O 1
ATOM 747 N N . LYS B 1 21 ? -4.039 -9.281 6.496 1 98.06 21 LYS B N 1
ATOM 748 C CA . LYS B 1 21 ? -5.352 -9.898 6.305 1 98.06 21 LYS B CA 1
ATOM 749 C C . LYS B 1 21 ? -6.109 -9.992 7.625 1 98.06 21 LYS B C 1
ATOM 751 O O . LYS B 1 21 ? -7.312 -9.727 7.676 1 98.06 21 LYS B O 1
ATOM 756 N N . LYS B 1 22 ? -5.391 -10.312 8.688 1 97.38 22 LYS B N 1
ATOM 757 C CA . LYS B 1 22 ? -5.977 -10.391 10.016 1 97.38 22 LYS B CA 1
ATOM 758 C C . LYS B 1 22 ? -6.352 -9.008 10.539 1 97.38 22 LYS B C 1
ATOM 760 O O . LYS B 1 22 ? -7.461 -8.805 11.039 1 97.38 22 LYS B O 1
ATOM 765 N N . VAL B 1 23 ? -5.445 -8.07 10.344 1 94.38 23 VAL B N 1
ATOM 766 C CA . VAL B 1 23 ? -5.629 -6.715 10.859 1 94.38 23 VAL B CA 1
ATOM 767 C C . VAL B 1 23 ? -6.801 -6.047 10.141 1 94.38 23 VAL B C 1
ATOM 769 O O . VAL B 1 23 ? -7.609 -5.359 10.766 1 94.38 23 VAL B O 1
ATOM 772 N N . PHE B 1 24 ? -6.906 -6.277 8.797 1 95.88 24 PHE B N 1
ATOM 773 C CA . PHE B 1 24 ? -7.926 -5.648 7.961 1 95.88 24 PHE B CA 1
ATOM 774 C C . PHE B 1 24 ? -9.234 -6.43 8.023 1 95.88 24 PHE B C 1
ATOM 776 O O . PHE B 1 24 ? -10.258 -5.98 7.508 1 95.88 24 PHE B O 1
ATOM 783 N N . ASN B 1 25 ? -9.211 -7.664 8.656 1 97.25 25 ASN B N 1
ATOM 784 C CA . ASN B 1 25 ? -10.344 -8.586 8.578 1 97.25 25 ASN B CA 1
ATOM 785 C C . ASN B 1 25 ? -10.75 -8.844 7.129 1 97.25 25 ASN B C 1
ATOM 787 O O . ASN B 1 25 ? -11.93 -8.727 6.781 1 97.25 25 ASN B O 1
ATOM 791 N N . ALA B 1 26 ? -9.781 -9.039 6.277 1 97.25 26 ALA B N 1
ATOM 792 C CA . ALA B 1 26 ? -10 -9.25 4.848 1 97.25 26 ALA B CA 1
ATOM 793 C C . ALA B 1 26 ? -10.305 -10.711 4.551 1 97.25 26 ALA B C 1
ATOM 795 O O . ALA B 1 26 ? -9.875 -11.609 5.285 1 97.25 26 ALA B O 1
ATOM 796 N N . ARG B 1 27 ? -10.945 -10.922 3.576 1 96.56 27 ARG B N 1
ATOM 797 C CA . ARG B 1 27 ? -11.383 -12.273 3.229 1 96.56 27 ARG B CA 1
ATOM 798 C C . ARG B 1 27 ? -10.297 -13.008 2.455 1 96.56 27 ARG B C 1
ATOM 800 O O . ARG B 1 27 ? -10.266 -14.242 2.445 1 96.56 27 ARG B O 1
ATOM 807 N N . SER B 1 28 ? -9.461 -12.305 1.677 1 97.44 28 SER B N 1
ATOM 808 C CA . SER B 1 28 ? -8.453 -12.922 0.829 1 97.44 28 SER B CA 1
ATOM 809 C C . SER B 1 28 ? -7.207 -12.047 0.721 1 97.44 28 SER B C 1
ATOM 811 O O . SER B 1 28 ? -7.242 -10.867 1.072 1 97.44 28 SER B O 1
ATOM 813 N N . ILE B 1 29 ? -6.18 -12.617 0.212 1 97.94 29 ILE B N 1
ATOM 814 C CA . ILE B 1 29 ? -4.949 -11.883 -0.065 1 97.94 29 ILE B CA 1
ATOM 815 C C . ILE B 1 29 ? -5.211 -10.812 -1.128 1 97.94 29 ILE B C 1
ATOM 817 O O . ILE B 1 29 ? -4.66 -9.711 -1.06 1 97.94 29 ILE B O 1
ATOM 821 N N . ASP B 1 30 ? -6.02 -11.133 -2.059 1 97.81 30 ASP B N 1
ATOM 822 C CA . ASP B 1 30 ? -6.418 -10.172 -3.086 1 97.81 30 ASP B CA 1
ATOM 823 C C . ASP B 1 30 ? -7.055 -8.938 -2.461 1 97.81 30 ASP B C 1
ATOM 825 O O . ASP B 1 30 ? -6.762 -7.809 -2.871 1 97.81 30 ASP B O 1
ATOM 829 N N . ASP B 1 31 ? -7.957 -9.164 -1.474 1 97.75 31 ASP B N 1
ATOM 830 C CA . ASP B 1 31 ? -8.602 -8.055 -0.775 1 97.75 31 ASP B CA 1
ATOM 831 C C . ASP B 1 31 ? -7.574 -7.176 -0.072 1 97.75 31 ASP B C 1
ATOM 833 O O . ASP B 1 31 ? -7.727 -5.953 -0.024 1 97.75 31 ASP B O 1
ATOM 837 N N . VAL B 1 32 ? -6.523 -7.785 0.525 1 98.44 32 VAL B N 1
ATOM 838 C CA . VAL B 1 32 ? -5.473 -7.047 1.215 1 98.44 32 VAL B CA 1
ATOM 839 C C . VAL B 1 32 ? -4.715 -6.168 0.218 1 98.44 32 VAL B C 1
ATOM 841 O O . VAL B 1 32 ? -4.508 -4.98 0.46 1 98.44 32 VAL B O 1
ATOM 844 N N . ILE B 1 33 ? -4.344 -6.773 -0.911 1 98.69 33 ILE B N 1
ATOM 845 C CA . ILE B 1 33 ? -3.57 -6.059 -1.92 1 98.69 33 ILE B CA 1
ATOM 846 C C . ILE B 1 33 ? -4.398 -4.906 -2.486 1 98.69 33 ILE B C 1
ATOM 848 O O . ILE B 1 33 ? -3.883 -3.803 -2.684 1 98.69 33 ILE B O 1
ATOM 852 N N . GLN B 1 34 ? -5.707 -5.137 -2.709 1 98.25 34 GLN B N 1
ATOM 853 C CA . GLN B 1 34 ? -6.598 -4.09 -3.205 1 98.25 34 GLN B CA 1
ATOM 854 C C . GLN B 1 34 ? -6.695 -2.938 -2.213 1 98.25 34 GLN B C 1
ATOM 856 O O . GLN B 1 34 ? -6.754 -1.771 -2.611 1 98.25 34 GLN B O 1
ATOM 861 N N . ARG B 1 35 ? -6.703 -3.256 -0.936 1 97.38 35 ARG B N 1
ATOM 862 C CA . ARG B 1 35 ? -6.723 -2.207 0.079 1 97.38 35 ARG B CA 1
ATOM 863 C C . ARG B 1 35 ? -5.422 -1.407 0.067 1 97.38 35 ARG B C 1
ATOM 865 O O . ARG B 1 35 ? -5.441 -0.18 0.184 1 97.38 35 ARG B O 1
ATOM 872 N N . LEU B 1 36 ? -4.316 -2.041 -0.036 1 97.62 36 LEU B N 1
ATOM 873 C CA . LEU B 1 36 ? -3.025 -1.368 -0.123 1 97.62 36 LEU B CA 1
ATOM 874 C C . LEU B 1 36 ? -2.975 -0.445 -1.335 1 97.62 36 LEU B C 1
ATOM 876 O O . LEU B 1 36 ? -2.461 0.673 -1.249 1 97.62 36 LEU B O 1
ATOM 880 N N . LEU B 1 37 ? -3.521 -0.922 -2.465 1 97.56 37 LEU B N 1
ATOM 881 C CA . LEU B 1 37 ? -3.576 -0.129 -3.688 1 97.56 37 LEU B CA 1
ATOM 882 C C . LEU B 1 37 ? -4.445 1.109 -3.494 1 97.56 37 LEU B C 1
ATOM 884 O O . LEU B 1 37 ? -4.09 2.199 -3.951 1 97.56 37 LEU B O 1
ATOM 888 N N . ARG B 1 38 ? -5.566 0.953 -2.82 1 96 38 ARG B N 1
ATOM 889 C CA . ARG B 1 38 ? -6.465 2.07 -2.549 1 96 38 ARG B CA 1
ATOM 890 C C . ARG B 1 38 ? -5.797 3.1 -1.641 1 96 38 ARG B C 1
ATOM 892 O O . ARG B 1 38 ? -5.906 4.305 -1.877 1 96 38 ARG B O 1
ATOM 899 N N . GLU B 1 39 ? -5.102 2.576 -0.633 1 91.75 39 GLU B N 1
ATOM 900 C CA . GLU B 1 39 ? -4.391 3.459 0.287 1 91.75 39 GLU B CA 1
ATOM 901 C C . GLU B 1 39 ? -3.297 4.242 -0.433 1 91.75 39 GLU B C 1
ATOM 903 O O . GLU B 1 39 ? -3.102 5.43 -0.171 1 91.75 39 GLU B O 1
ATOM 908 N N . TYR B 1 40 ? -2.645 3.621 -1.272 1 93.25 40 TYR B N 1
ATOM 909 C CA . TYR B 1 40 ? -1.587 4.262 -2.045 1 93.25 40 TYR B CA 1
ATOM 910 C C . TYR B 1 40 ? -2.152 5.363 -2.934 1 93.25 40 TYR B C 1
ATOM 912 O O . TYR B 1 40 ? -1.607 6.469 -2.986 1 93.25 40 TYR B O 1
ATOM 920 N N . ARG B 1 41 ? -3.213 5.09 -3.625 1 92.5 41 ARG B N 1
ATOM 921 C CA . ARG B 1 41 ? -3.857 6.066 -4.5 1 92.5 41 ARG B CA 1
ATOM 922 C C . ARG B 1 41 ? -4.363 7.266 -3.703 1 92.5 41 ARG B C 1
ATOM 924 O O . ARG B 1 41 ? -4.223 8.414 -4.141 1 92.5 41 ARG B O 1
ATOM 931 N N . SER B 1 42 ? -4.926 6.969 -2.57 1 89.75 42 SER B N 1
ATOM 932 C CA . SER B 1 42 ? -5.438 8.031 -1.711 1 89.75 42 SER B CA 1
ATOM 933 C C . SER B 1 42 ? -4.316 8.977 -1.278 1 89.75 42 SER B C 1
ATOM 935 O O . SER B 1 42 ? -4.492 10.195 -1.274 1 89.75 42 SER B O 1
ATOM 937 N N . ARG B 1 43 ? -3.252 8.406 -0.964 1 85.44 43 ARG B N 1
ATOM 938 C CA . ARG B 1 43 ? -2.107 9.203 -0.532 1 85.44 43 ARG B CA 1
ATOM 939 C C . ARG B 1 43 ? -1.585 10.07 -1.67 1 85.44 43 ARG B C 1
ATOM 941 O O . ARG B 1 43 ? -1.206 11.227 -1.454 1 85.44 43 ARG B O 1
ATOM 948 N N . LEU B 1 44 ? -1.584 9.531 -2.787 1 85.94 44 LEU B N 1
ATOM 949 C CA . LEU B 1 44 ? -1.138 10.281 -3.959 1 85.94 44 LEU B CA 1
ATOM 950 C C . LEU B 1 44 ? -2.057 11.469 -4.23 1 85.94 44 LEU B C 1
ATOM 952 O O . LEU B 1 44 ? -1.584 12.57 -4.512 1 85.94 44 LEU B O 1
ATOM 956 N N . LEU B 1 45 ? -3.295 11.258 -4.078 1 84.94 45 LEU B N 1
ATOM 957 C CA . LEU B 1 45 ? -4.285 12.305 -4.316 1 84.94 45 LEU B CA 1
ATOM 958 C C . LEU B 1 45 ? -4.176 13.406 -3.27 1 84.94 45 LEU B C 1
ATOM 960 O O . LEU B 1 45 ? -4.285 14.586 -3.596 1 84.94 45 LEU B O 1
ATOM 964 N N . GLU B 1 46 ? -3.967 12.984 -2.008 1 81.81 46 GLU B N 1
ATOM 965 C CA . GLU B 1 46 ? -3.785 13.945 -0.923 1 81.81 46 GLU B CA 1
ATOM 966 C C . GLU B 1 46 ? -2.559 14.82 -1.163 1 81.81 46 GLU B C 1
ATOM 968 O O . GLU B 1 46 ? -2.594 16.031 -0.907 1 81.81 46 GLU B O 1
ATOM 973 N N . SER B 1 47 ? -1.521 14.234 -1.618 1 80.81 47 SER B N 1
ATOM 974 C CA . SER B 1 47 ? -0.281 14.953 -1.881 1 80.81 47 SER B CA 1
ATOM 975 C C . SER B 1 47 ? -0.449 15.945 -3.029 1 80.81 47 SER B C 1
ATOM 977 O O . SER B 1 47 ? 0.109 17.047 -2.996 1 80.81 47 SER B O 1
ATOM 979 N N . LEU B 1 48 ? -1.281 15.562 -3.941 1 80 48 LEU B N 1
ATOM 980 C CA . LEU B 1 48 ? -1.504 16.406 -5.113 1 80 48 LEU B CA 1
ATOM 981 C C . LEU B 1 48 ? -2.457 17.547 -4.785 1 80 48 LEU B C 1
ATOM 983 O O . LEU B 1 48 ? -2.283 18.656 -5.273 1 80 48 LEU B O 1
ATOM 987 N N . MET B 1 49 ? -3.418 17.234 -3.932 1 78 49 MET B N 1
ATOM 988 C CA . MET B 1 49 ? -4.41 18.234 -3.545 1 78 49 MET B CA 1
ATOM 989 C C . MET B 1 49 ? -3.838 19.188 -2.502 1 78 49 MET B C 1
ATOM 991 O O . MET B 1 49 ? -4.301 20.328 -2.377 1 78 49 MET B O 1
ATOM 995 N N . GLY B 1 50 ? -3.156 18.516 -1.493 1 61.25 50 GLY B N 1
ATOM 996 C CA . GLY B 1 50 ? -2.514 19.359 -0.504 1 61.25 50 GLY B CA 1
ATOM 997 C C . GLY B 1 50 ? -1.498 20.312 -1.105 1 61.25 50 GLY B C 1
ATOM 998 O O . GLY B 1 50 ? -1.271 21.406 -0.576 1 61.25 50 GLY B O 1
ATOM 999 N N . VAL B 1 51 ? -0.768 19.75 -1.961 1 53.03 51 VAL B N 1
ATOM 1000 C CA . VAL B 1 51 ? -0.005 20.766 -2.672 1 53.03 51 VAL B CA 1
ATOM 1001 C C . VAL B 1 51 ? -0.929 21.906 -3.08 1 53.03 51 VAL B C 1
ATOM 1003 O O . VAL B 1 51 ? -0.562 23.078 -2.969 1 53.03 51 VAL B O 1
ATOM 1006 N N . ASP B 1 52 ? -2.057 21.516 -3.449 1 47.88 52 ASP B N 1
ATOM 1007 C CA . ASP B 1 52 ? -2.998 22.578 -3.771 1 47.88 52 ASP B CA 1
ATOM 1008 C C . ASP B 1 52 ? -3.607 23.172 -2.504 1 47.88 52 ASP B C 1
ATOM 1010 O O . ASP B 1 52 ? -3.959 24.359 -2.475 1 47.88 52 ASP B O 1
ATOM 1014 N N . ALA B 1 53 ? -3.887 22.359 -1.516 1 45.12 53 ALA B N 1
ATOM 1015 C CA . ALA B 1 53 ? -4.41 22.938 -0.279 1 45.12 53 ALA B CA 1
ATOM 1016 C C . ALA B 1 53 ? -3.383 23.859 0.372 1 45.12 53 ALA B C 1
ATOM 1018 O O . ALA B 1 53 ? -3.746 24.859 0.996 1 45.12 53 ALA B O 1
ATOM 1019 N N . GLY B 1 54 ? -2.199 23.453 0.445 1 42 54 GLY B N 1
ATOM 1020 C CA . GLY B 1 54 ? -1.179 24.375 0.91 1 42 54 GLY B CA 1
ATOM 1021 C C . GLY B 1 54 ? -1.053 25.609 0.039 1 42 54 GLY B C 1
ATOM 1022 O O . GLY B 1 54 ? -0.672 26.672 0.521 1 42 54 GLY B O 1
ATOM 1023 N N . ARG B 1 55 ? -1.168 25.406 -1.142 1 42.75 55 ARG B N 1
ATOM 1024 C CA . ARG B 1 55 ? -1.118 26.594 -1.987 1 42.75 55 ARG B CA 1
ATOM 1025 C C . ARG B 1 55 ? -2.4 27.406 -1.862 1 42.75 55 ARG B C 1
ATOM 1027 O O . ARG B 1 55 ? -2.381 28.641 -2.006 1 42.75 55 ARG B O 1
ATOM 1034 N N . VAL B 1 56 ? -3.471 26.766 -1.629 1 41.03 56 VAL B N 1
ATOM 1035 C CA . VAL B 1 56 ? -4.703 27.531 -1.459 1 41.03 56 VAL B CA 1
ATOM 1036 C C . VAL B 1 56 ? -4.699 28.219 -0.099 1 41.03 56 VAL B C 1
ATOM 1038 O O . VAL B 1 56 ? -5.25 29.312 0.048 1 41.03 56 VAL B O 1
ATOM 1041 N N . SER B 1 57 ? -4.164 27.5 0.825 1 40.34 57 SER B N 1
ATOM 1042 C CA . SER B 1 57 ? -4.105 28.172 2.119 1 40.34 57 SER B CA 1
ATOM 1043 C C . SER B 1 57 ? -3.145 29.359 2.08 1 40.34 57 SER B C 1
ATOM 1045 O O . SER B 1 57 ? -3.398 30.391 2.707 1 40.34 57 SER B O 1
ATOM 1047 N N . GLU B 1 58 ? -2.076 29.094 1.441 1 37.53 58 GLU B N 1
ATOM 1048 C CA . GLU B 1 58 ? -1.157 30.219 1.294 1 37.53 58 GLU B CA 1
ATOM 1049 C C . GLU B 1 58 ? -1.763 31.312 0.423 1 37.53 58 GLU B C 1
ATOM 1051 O O . GLU B 1 58 ? -1.598 32.5 0.708 1 37.53 58 GLU B O 1
ATOM 1056 N N . PHE B 1 59 ? -2.463 30.844 -0.521 1 40.88 59 PHE B N 1
ATOM 1057 C CA . PHE B 1 59 ? -3.076 31.875 -1.358 1 40.88 59 PHE B CA 1
ATOM 1058 C C . PHE B 1 59 ? -4.246 32.531 -0.638 1 40.88 59 PHE B C 1
ATOM 1060 O O . PHE B 1 59 ? -4.473 33.75 -0.786 1 40.88 59 PHE B O 1
ATOM 1067 N N . ARG B 1 60 ? -4.895 31.719 0.191 1 39.41 60 ARG B N 1
ATOM 1068 C CA . ARG B 1 60 ? -5.984 32.312 0.962 1 39.41 60 ARG B CA 1
ATOM 1069 C C . ARG B 1 60 ? -5.445 33.219 2.051 1 39.41 60 ARG B C 1
ATOM 1071 O O . ARG B 1 60 ? -6.012 34.281 2.301 1 39.41 60 ARG B O 1
ATOM 1078 N N . GLU B 1 61 ? -4.449 32.812 2.658 1 36.88 61 GLU B N 1
ATOM 1079 C CA . GLU B 1 61 ? -3.857 33.656 3.676 1 36.88 61 GLU B CA 1
ATOM 1080 C C . GLU B 1 61 ? -3.27 34.938 3.055 1 36.88 61 GLU B C 1
ATOM 1082 O O . GLU B 1 61 ? -3.432 36.031 3.594 1 36.88 61 GLU B O 1
ATOM 1087 N N . GLU B 1 62 ? -2.67 34.688 1.983 1 38 62 GLU B N 1
ATOM 1088 C CA . GLU B 1 62 ? -2.088 35.844 1.311 1 38 62 GLU B CA 1
ATOM 1089 C C . GLU B 1 62 ? -3.172 36.75 0.728 1 38 62 GLU B C 1
ATOM 1091 O O . GLU B 1 62 ? -3.033 37.969 0.73 1 38 62 GLU B O 1
ATOM 1096 N N . ASP B 1 63 ? -4.188 36.031 0.317 1 37.53 63 ASP B N 1
ATOM 1097 C CA . ASP B 1 63 ? -5.258 36.875 -0.2 1 37.53 63 ASP B CA 1
ATOM 1098 C C . ASP B 1 63 ? -6 37.562 0.936 1 37.53 63 ASP B C 1
ATOM 1100 O O . ASP B 1 63 ? -6.672 38.562 0.715 1 37.53 63 ASP B O 1
ATOM 1104 N N . ARG B 1 64 ? -5.969 36.844 2.018 1 38.09 64 ARG B N 1
ATOM 1105 C CA . ARG B 1 64 ? -6.625 37.5 3.133 1 38.09 64 ARG B CA 1
ATOM 1106 C C . ARG B 1 64 ? -5.824 38.719 3.59 1 38.09 64 ARG B C 1
ATOM 1108 O O . ARG B 1 64 ? -6.383 39.656 4.148 1 38.09 64 ARG B O 1
ATOM 1115 N N . PHE B 1 65 ? -4.535 38.625 3.438 1 36.5 65 PHE B N 1
ATOM 1116 C CA . PHE B 1 65 ? -3.742 39.75 3.869 1 36.5 65 PHE B CA 1
ATOM 1117 C C . PHE B 1 65 ? -3.932 40.938 2.922 1 36.5 65 PHE B C 1
ATOM 1119 O O . PHE B 1 65 ? -3.805 42.094 3.328 1 36.5 65 PHE B O 1
ATOM 1126 N N . ASP B 1 66 ? -4.07 40.625 1.669 1 34.59 66 ASP B N 1
ATOM 1127 C CA . ASP B 1 66 ? -4.109 41.844 0.846 1 34.59 66 ASP B CA 1
ATOM 1128 C C . ASP B 1 66 ? -5.473 42.531 0.945 1 34.59 66 ASP B C 1
ATOM 1130 O O . ASP B 1 66 ? -5.664 43.594 0.403 1 34.59 66 ASP B O 1
ATOM 1134 N N . SER B 1 67 ? -6.398 41.625 1.406 1 34.16 67 SER B N 1
ATOM 1135 C CA . SER B 1 67 ? -7.66 42.375 1.407 1 34.16 67 SER B CA 1
ATOM 1136 C C . SER B 1 67 ? -7.762 43.281 2.621 1 34.16 67 SER B C 1
ATOM 1138 O O . SER B 1 67 ? -8.82 43.844 2.883 1 34.16 67 SER B O 1
ATOM 1140 N N . ARG B 1 68 ? -6.586 43.344 3.377 1 26.16 68 ARG B N 1
ATOM 1141 C CA . ARG B 1 68 ? -6.699 44.531 4.211 1 26.16 68 ARG B CA 1
ATOM 1142 C C . ARG B 1 68 ? -6.281 45.781 3.441 1 26.16 68 ARG B C 1
ATOM 1144 O O . ARG B 1 68 ? -5.363 45.75 2.619 1 26.16 68 ARG B O 1
#

pLDDT: mean 78.52, std 24.88, range [25.61, 98.69]

Radius of gyration: 20.72 Å; Cα contacts (8 Å, |Δi|>4): 104; chains: 2; bounding box: 35×63×45 Å